Protein AF-A0A9X4IIS2-F1 (afdb_monomer_lite)

Sequence (48 aa):
MVRDHLLLMVVHTIRDIDENGETIEIIRVISARSATPKERRRYEYEAR

Foldseek 3Di:
DPDDFDKDWDWDWDWDADPVRDIDIDTHTPDIDTDDPVRVVVVVVVVD

Structure (mmCIF, N/CA/C/O backbone):
data_AF-A0A9X4IIS2-F1
#
_entry.id   AF-A0A9X4IIS2-F1
#
loop_
_atom_site.group_PDB
_atom_site.id
_atom_site.type_symbol
_atom_site.label_atom_id
_atom_site.label_alt_id
_atom_site.label_comp_id
_atom_site.label_asym_id
_atom_site.label_entity_id
_atom_site.label_seq_id
_atom_site.pdbx_PDB_ins_code
_atom_site.Cartn_x
_atom_site.Cartn_y
_atom_site.Cartn_z
_atom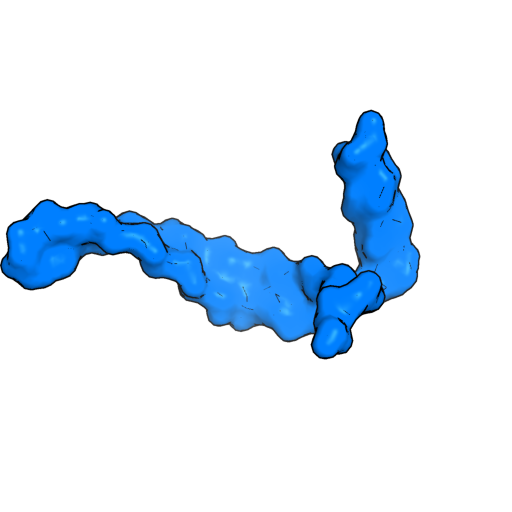_site.occupancy
_atom_site.B_iso_or_equiv
_atom_site.auth_seq_id
_atom_site.auth_comp_id
_atom_site.auth_asym_id
_atom_site.auth_atom_id
_atom_site.pdbx_PDB_model_num
ATOM 1 N N . MET A 1 1 ? -13.859 18.091 -3.089 1.00 38.44 1 MET A N 1
ATOM 2 C CA . MET A 1 1 ? -13.162 17.951 -1.791 1.00 38.44 1 MET A CA 1
ATOM 3 C C . MET A 1 1 ? -13.107 16.473 -1.428 1.00 38.44 1 MET A C 1
ATOM 5 O O . MET A 1 1 ? -14.163 15.882 -1.267 1.00 38.44 1 MET A O 1
ATOM 9 N N . VAL A 1 2 ? -11.918 15.880 -1.310 1.00 49.59 2 VAL A N 1
ATOM 10 C CA . VAL A 1 2 ? -11.710 14.534 -0.741 1.00 49.59 2 VAL A CA 1
ATOM 11 C C . VAL A 1 2 ? -10.957 14.755 0.569 1.00 49.59 2 VAL A C 1
ATOM 13 O O . VAL A 1 2 ? -9.739 14.857 0.554 1.00 49.59 2 VAL A O 1
ATOM 16 N N . ARG A 1 3 ? -11.667 15.009 1.676 1.00 52.91 3 ARG A N 1
ATOM 17 C CA . ARG A 1 3 ? -11.032 15.451 2.937 1.00 52.91 3 ARG A CA 1
ATOM 18 C C . ARG A 1 3 ? -11.069 14.449 4.095 1.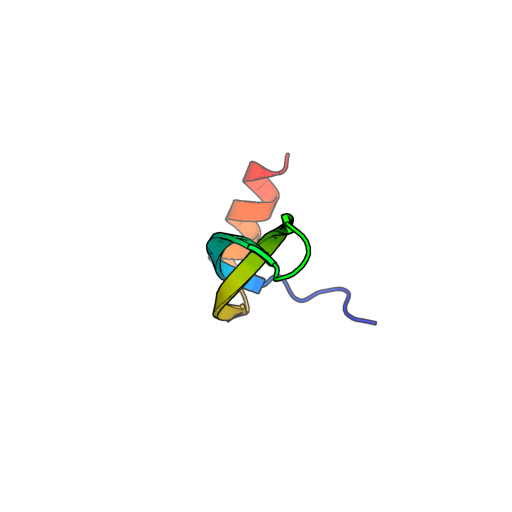00 52.91 3 ARG A C 1
ATOM 20 O O . ARG A 1 3 ? -10.525 14.773 5.133 1.00 52.91 3 ARG A O 1
ATOM 27 N N . ASP A 1 4 ? -11.600 13.234 3.914 1.00 70.62 4 ASP A N 1
ATOM 28 C CA . ASP A 1 4 ? -11.706 12.275 5.038 1.00 70.62 4 ASP A CA 1
ATOM 29 C C . ASP A 1 4 ? -11.561 10.781 4.701 1.00 70.62 4 ASP A C 1
ATOM 31 O O . ASP A 1 4 ? -11.793 9.923 5.554 1.00 70.62 4 ASP A O 1
ATOM 35 N N . HIS A 1 5 ? -11.163 10.431 3.477 1.00 75.69 5 HIS A N 1
ATOM 36 C CA . HIS A 1 5 ? -11.006 9.023 3.107 1.00 75.69 5 HIS A CA 1
ATOM 37 C C . HIS A 1 5 ? -9.539 8.618 3.200 1.00 75.69 5 HIS A C 1
ATOM 39 O O . HIS A 1 5 ? -8.752 8.905 2.301 1.00 75.69 5 HIS A O 1
ATOM 45 N N . LEU A 1 6 ? -9.181 7.932 4.289 1.00 85.31 6 LEU A N 1
ATOM 46 C CA . LEU A 1 6 ? -7.921 7.202 4.349 1.00 85.31 6 LEU A CA 1
ATOM 47 C C . LEU A 1 6 ? -8.069 5.913 3.531 1.00 85.31 6 LEU A C 1
ATOM 49 O O . LEU A 1 6 ? -8.998 5.133 3.758 1.00 85.31 6 LEU A O 1
ATOM 53 N N . LEU A 1 7 ? -7.161 5.699 2.582 1.00 89.69 7 LEU A N 1
ATOM 54 C CA . LEU A 1 7 ? -7.104 4.496 1.759 1.00 89.69 7 LEU A CA 1
ATOM 55 C C . LEU A 1 7 ? -5.924 3.629 2.188 1.00 89.69 7 LEU A C 1
ATOM 57 O O . LEU A 1 7 ? -4.841 4.137 2.468 1.00 89.69 7 LEU A O 1
ATOM 61 N N . LEU A 1 8 ? -6.138 2.317 2.191 1.00 89.44 8 LEU A N 1
ATOM 62 C CA . LEU A 1 8 ? -5.067 1.334 2.232 1.00 89.44 8 LEU A CA 1
ATOM 63 C C . LEU A 1 8 ? -4.835 0.830 0.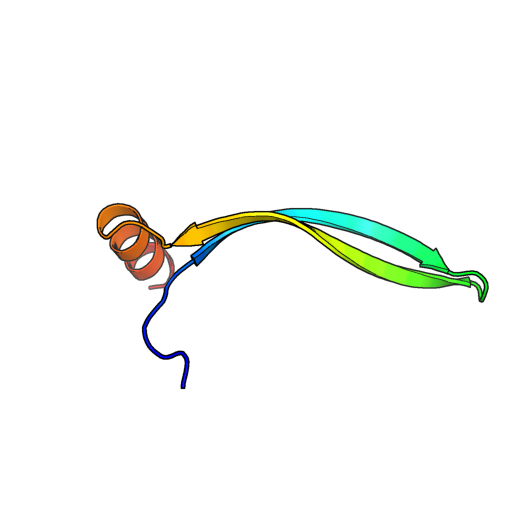809 1.00 89.44 8 LEU A C 1
ATOM 65 O O . LEU A 1 8 ? -5.779 0.390 0.145 1.00 89.44 8 LEU A O 1
ATOM 69 N N . MET A 1 9 ? -3.587 0.898 0.351 1.00 93.94 9 MET A N 1
ATOM 70 C CA . MET A 1 9 ? -3.203 0.521 -1.005 1.00 93.94 9 MET A CA 1
ATOM 71 C C . MET A 1 9 ? -2.041 -0.463 -0.996 1.00 93.94 9 MET A C 1
ATOM 73 O O . MET A 1 9 ? -1.116 -0.337 -0.196 1.00 93.94 9 MET A O 1
ATOM 77 N N . VAL A 1 10 ? -2.075 -1.406 -1.934 1.00 94.94 10 VAL A N 1
ATOM 78 C CA . VAL A 1 10 ? -0.918 -2.225 -2.295 1.00 94.94 10 VAL A CA 1
ATOM 79 C C . VAL A 1 10 ? -0.445 -1.761 -3.659 1.00 94.94 10 VAL A C 1
ATOM 81 O O . VAL A 1 10 ? -1.188 -1.836 -4.642 1.00 94.94 10 VAL A O 1
ATOM 84 N N . VAL A 1 11 ? 0.791 -1.277 -3.707 1.00 96.75 11 VAL A N 1
ATOM 85 C CA . VAL A 1 11 ? 1.425 -0.805 -4.935 1.00 96.75 11 VAL A CA 1
ATOM 86 C C . VAL A 1 11 ? 2.683 -1.606 -5.215 1.00 96.75 11 VAL A C 1
ATOM 88 O O . VAL A 1 11 ? 3.425 -1.964 -4.301 1.00 96.75 11 VAL A O 1
ATOM 91 N N . HIS A 1 12 ? 2.913 -1.882 -6.491 1.00 96.12 12 HIS A N 1
ATOM 92 C CA . HIS A 1 12 ? 4.172 -2.413 -6.977 1.00 96.12 12 HIS A CA 1
ATOM 93 C C . HIS A 1 12 ? 4.824 -1.369 -7.874 1.00 96.12 12 HIS A C 1
ATOM 95 O O . HIS A 1 12 ? 4.256 -0.978 -8.896 1.00 96.12 12 HIS A O 1
ATOM 101 N N . THR A 1 13 ? 5.997 -0.906 -7.457 1.00 95.19 13 THR A N 1
ATOM 102 C CA . THR A 1 13 ? 6.772 0.084 -8.198 1.00 95.19 13 THR A CA 1
ATOM 103 C C . THR A 1 13 ? 7.717 -0.628 -9.148 1.00 95.19 13 THR A C 1
ATOM 105 O O . THR A 1 13 ? 8.527 -1.452 -8.720 1.00 95.19 13 THR A O 1
ATOM 108 N N . ILE A 1 14 ? 7.617 -0.290 -10.428 1.00 95.00 14 ILE A N 1
ATOM 109 C CA . ILE A 1 14 ? 8.495 -0.780 -11.488 1.00 95.00 14 ILE A CA 1
ATOM 110 C C . ILE A 1 14 ? 9.255 0.422 -12.037 1.00 95.00 14 ILE A C 1
ATOM 112 O O . ILE A 1 14 ? 8.658 1.465 -12.295 1.00 95.00 14 ILE A O 1
ATOM 116 N N . ARG A 1 15 ? 10.566 0.274 -12.213 1.00 95.38 15 ARG A N 1
ATOM 117 C CA . ARG A 1 15 ? 11.365 1.194 -13.023 1.00 95.38 15 ARG A CA 1
ATOM 118 C C . ARG A 1 15 ? 11.474 0.621 -14.417 1.00 95.38 15 ARG A C 1
ATOM 120 O O . ARG A 1 15 ? 11.788 -0.559 -14.552 1.00 95.38 15 ARG A O 1
ATOM 127 N N . ASP A 1 16 ? 11.220 1.454 -15.404 1.00 94.75 16 ASP A N 1
ATOM 128 C CA . ASP A 1 16 ? 11.326 1.089 -16.806 1.00 94.75 16 ASP A CA 1
ATOM 129 C C . ASP A 1 16 ? 12.072 2.187 -17.566 1.00 94.75 16 ASP A C 1
ATOM 131 O O . ASP A 1 16 ? 12.301 3.278 -17.033 1.00 94.75 16 ASP A O 1
ATOM 135 N N . ILE A 1 17 ? 12.490 1.880 -18.784 1.00 95.94 17 ILE A N 1
ATOM 136 C CA . ILE A 1 17 ? 13.119 2.833 -19.691 1.00 95.94 17 ILE A CA 1
ATOM 137 C C . ILE A 1 17 ? 12.210 2.949 -20.907 1.00 95.94 17 ILE A C 1
ATOM 139 O O . ILE A 1 17 ? 11.865 1.940 -21.520 1.00 95.94 17 ILE A O 1
ATOM 143 N N . ASP A 1 18 ? 11.793 4.168 -21.231 1.00 93.69 18 ASP A N 1
ATOM 144 C CA . ASP A 1 18 ? 10.939 4.403 -22.389 1.00 93.69 18 ASP A CA 1
ATOM 145 C C . ASP A 1 18 ? 11.718 4.308 -23.716 1.00 93.69 18 ASP A C 1
ATOM 147 O O . ASP A 1 18 ? 12.933 4.097 -23.757 1.00 93.69 18 ASP A O 1
ATOM 151 N N . GLU A 1 19 ? 11.012 4.475 -24.833 1.00 94.25 19 GLU A N 1
ATOM 152 C CA . GLU A 1 19 ? 11.602 4.390 -26.176 1.00 94.25 19 GLU A CA 1
ATOM 153 C C . GLU A 1 19 ? 12.685 5.453 -26.440 1.00 94.25 19 GLU A C 1
ATOM 155 O O . GLU A 1 19 ? 13.531 5.265 -27.315 1.00 94.25 19 GLU A O 1
ATOM 160 N N . ASN A 1 20 ? 12.693 6.545 -25.672 1.00 95.31 20 ASN A N 1
ATOM 161 C CA . ASN A 1 20 ? 13.662 7.632 -25.780 1.00 95.31 20 ASN A CA 1
ATOM 162 C C . ASN A 1 20 ? 14.859 7.455 -24.830 1.00 95.31 20 ASN A C 1
ATOM 164 O O . ASN A 1 20 ? 15.771 8.284 -24.831 1.00 95.31 20 ASN A O 1
ATOM 168 N N . GLY A 1 21 ? 14.888 6.380 -24.036 1.00 94.88 21 GLY A N 1
ATOM 169 C CA . GLY A 1 21 ? 15.930 6.140 -23.042 1.00 94.88 21 GLY A CA 1
ATOM 170 C C . GLY A 1 21 ? 15.692 6.848 -21.705 1.00 94.88 21 GLY A C 1
ATOM 171 O O . GLY A 1 21 ? 16.585 6.843 -20.854 1.00 94.88 21 GLY A O 1
ATOM 172 N N . GLU A 1 22 ? 14.522 7.454 -21.491 1.00 95.94 22 GLU A N 1
ATOM 173 C CA . GLU A 1 22 ? 14.179 8.119 -20.236 1.00 95.94 22 GLU A CA 1
ATOM 174 C C . GLU A 1 22 ? 13.701 7.105 -19.192 1.00 95.94 22 GLU A C 1
ATOM 176 O O . GLU A 1 22 ? 12.961 6.166 -19.482 1.00 95.94 22 GLU A O 1
ATOM 181 N N . THR A 1 23 ? 14.125 7.288 -17.938 1.00 95.62 23 THR A N 1
ATOM 182 C CA . THR A 1 23 ? 13.666 6.431 -16.838 1.00 95.62 23 THR A CA 1
ATOM 183 C C . THR A 1 23 ? 12.254 6.823 -16.426 1.00 95.62 23 THR A C 1
ATOM 185 O O . THR A 1 23 ? 12.026 7.950 -15.986 1.00 95.62 23 THR A O 1
ATOM 188 N N . ILE A 1 24 ? 11.329 5.868 -16.476 1.00 96.38 24 ILE A N 1
ATOM 189 C CA . ILE A 1 24 ? 9.960 6.027 -15.990 1.00 96.38 24 ILE A CA 1
ATOM 190 C C . ILE A 1 24 ? 9.738 5.185 -14.728 1.00 96.38 24 ILE A C 1
ATOM 192 O O . ILE A 1 24 ? 10.175 4.037 -14.625 1.00 96.38 24 ILE A O 1
ATOM 196 N N . GLU A 1 25 ? 9.039 5.753 -13.744 1.00 95.88 25 GLU A N 1
ATOM 197 C CA . GLU A 1 25 ? 8.577 5.021 -12.562 1.00 95.88 25 GLU A CA 1
ATOM 198 C C . GLU A 1 25 ? 7.082 4.719 -12.694 1.00 95.88 25 GLU A C 1
ATOM 200 O O . GLU A 1 25 ? 6.229 5.606 -12.670 1.00 95.88 25 GLU A O 1
ATOM 205 N N . ILE A 1 26 ? 6.755 3.436 -12.828 1.00 94.62 26 ILE A N 1
ATOM 206 C CA . ILE A 1 26 ? 5.388 2.941 -12.952 1.00 94.62 26 ILE A CA 1
ATOM 207 C C . ILE A 1 26 ? 4.914 2.488 -11.573 1.00 94.62 26 ILE A C 1
ATOM 209 O O . ILE A 1 26 ? 5.378 1.481 -11.034 1.00 94.62 26 ILE A O 1
ATOM 213 N N . ILE A 1 27 ? 3.936 3.201 -11.012 1.00 95.06 27 ILE A N 1
ATOM 214 C CA . ILE A 1 27 ? 3.262 2.806 -9.771 1.00 95.06 27 ILE A CA 1
ATOM 215 C C . ILE A 1 27 ? 2.032 1.974 -10.134 1.00 95.06 27 ILE A C 1
ATOM 217 O O . ILE A 1 27 ? 0.955 2.501 -10.417 1.00 95.06 27 ILE A O 1
ATOM 221 N N . ARG A 1 28 ? 2.175 0.647 -10.131 1.00 95.25 28 ARG A N 1
ATOM 222 C CA . ARG A 1 28 ? 1.057 -0.260 -10.397 1.00 95.25 28 ARG A CA 1
ATOM 223 C C . ARG A 1 28 ? 0.233 -0.453 -9.129 1.00 95.25 28 ARG A C 1
ATOM 225 O O . ARG A 1 28 ? 0.687 -1.095 -8.182 1.00 95.25 28 ARG A O 1
ATOM 232 N N . VAL A 1 29 ? -0.993 0.063 -9.121 1.00 94.56 29 VAL A N 1
ATOM 233 C CA . VAL A 1 29 ? -1.957 -0.180 -8.038 1.00 94.56 29 VAL A CA 1
ATOM 234 C C . VAL A 1 29 ? -2.524 -1.590 -8.189 1.00 94.56 29 VAL A C 1
ATOM 236 O O . VAL A 1 29 ? -3.239 -1.875 -9.145 1.00 94.56 29 VAL A O 1
ATOM 239 N N . ILE A 1 30 ? -2.189 -2.479 -7.254 1.00 95.12 30 ILE A N 1
ATOM 240 C CA . ILE A 1 30 ? -2.694 -3.860 -7.220 1.00 95.12 30 ILE A CA 1
ATOM 241 C C . ILE A 1 30 ? -4.045 -3.897 -6.507 1.00 95.12 30 ILE A C 1
ATOM 243 O O . ILE A 1 30 ? -4.972 -4.576 -6.942 1.00 95.12 30 ILE A O 1
ATOM 247 N N . SER A 1 31 ? -4.168 -3.157 -5.406 1.00 94.94 31 SER A N 1
ATOM 248 C CA . SER A 1 31 ? -5.428 -3.010 -4.688 1.00 94.94 31 SER A CA 1
ATOM 249 C C . SER A 1 31 ? -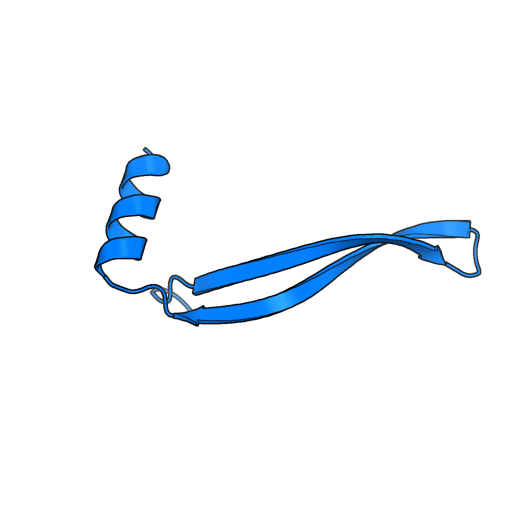5.508 -1.658 -3.993 1.00 94.94 31 SER A C 1
ATOM 251 O O . SER A 1 31 ? -4.498 -1.086 -3.577 1.00 94.94 31 SER A O 1
ATOM 253 N N . ALA A 1 32 ? -6.731 -1.155 -3.871 1.00 93.62 32 ALA A N 1
ATOM 254 C CA . ALA A 1 32 ? -7.053 0.037 -3.111 1.00 93.62 32 ALA A CA 1
ATOM 255 C C . ALA A 1 32 ? -8.412 -0.168 -2.446 1.00 93.62 32 ALA A C 1
ATOM 257 O O . ALA A 1 32 ? -9.374 -0.586 -3.092 1.00 93.62 32 ALA A O 1
ATOM 258 N N . ARG A 1 33 ? -8.498 0.121 -1.150 1.00 92.88 33 ARG A N 1
ATOM 259 C CA . ARG A 1 33 ? -9.770 0.139 -0.426 1.00 92.88 33 ARG A CA 1
ATOM 260 C C . ARG A 1 33 ? -9.762 1.193 0.665 1.00 92.88 33 ARG A C 1
ATOM 262 O O . ARG A 1 33 ? -8.702 1.613 1.125 1.00 92.88 33 ARG A O 1
AT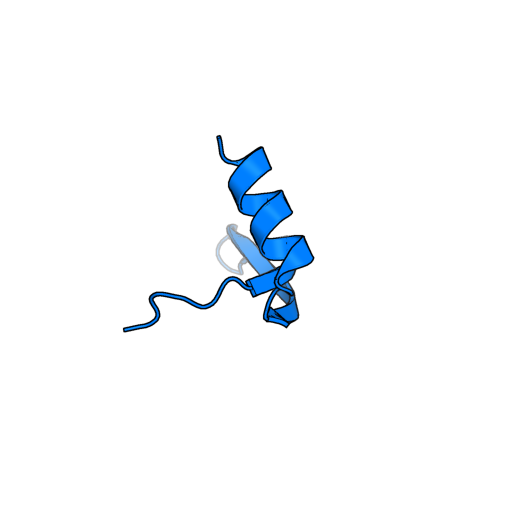OM 269 N N . SER A 1 34 ? -10.947 1.557 1.138 1.00 91.25 34 SER A N 1
ATOM 270 C CA . SER A 1 34 ? -11.085 2.346 2.360 1.00 91.25 34 SER A CA 1
ATOM 271 C C . SER A 1 34 ? -10.392 1.648 3.531 1.00 91.25 34 SER A C 1
ATOM 273 O O . SER A 1 34 ? -10.543 0.437 3.744 1.00 91.25 34 SER A O 1
ATOM 275 N N . ALA A 1 35 ? -9.614 2.418 4.284 1.00 90.75 35 ALA A N 1
ATOM 276 C CA . ALA A 1 35 ? -9.031 1.966 5.531 1.00 90.75 35 ALA A CA 1
ATOM 277 C C . ALA A 1 35 ? -10.139 1.793 6.575 1.00 90.75 35 ALA A C 1
ATOM 279 O O . ALA A 1 35 ? -11.053 2.612 6.696 1.00 90.75 35 ALA A O 1
ATOM 280 N N . THR A 1 36 ? -10.054 0.722 7.353 1.00 90.25 36 THR A N 1
ATOM 281 C CA . THR A 1 36 ? -10.957 0.514 8.486 1.00 90.25 36 THR A CA 1
ATOM 282 C C . THR A 1 36 ? -10.633 1.499 9.618 1.00 90.25 36 THR A C 1
ATOM 284 O O . THR A 1 36 ? -9.497 1.970 9.723 1.00 90.25 36 THR A O 1
ATOM 287 N N . PRO A 1 37 ? -11.563 1.764 10.556 1.00 88.38 37 PRO A N 1
ATOM 288 C CA . PRO A 1 37 ? -11.285 2.620 11.714 1.00 88.38 37 PRO A CA 1
ATOM 289 C C . PRO A 1 37 ? -10.118 2.142 12.597 1.00 88.38 37 PRO A C 1
ATOM 291 O O . PRO A 1 37 ? -9.533 2.933 13.336 1.00 88.38 37 PRO A O 1
ATOM 294 N N . LYS A 1 38 ? -9.789 0.841 12.574 1.00 91.31 38 LYS A N 1
ATOM 295 C CA . LYS A 1 38 ? -8.624 0.287 13.283 1.00 91.31 38 LYS A CA 1
ATOM 296 C C . LYS A 1 38 ? -7.323 0.612 12.546 1.00 91.31 38 LYS A C 1
ATOM 298 O O . LYS A 1 38 ? -6.373 1.060 13.176 1.00 91.31 38 LYS A O 1
ATOM 303 N N . GLU A 1 39 ? -7.296 0.415 11.230 1.00 88.94 39 GLU A N 1
ATOM 304 C CA . GLU A 1 39 ? -6.141 0.745 10.385 1.00 88.94 39 GLU A CA 1
ATOM 305 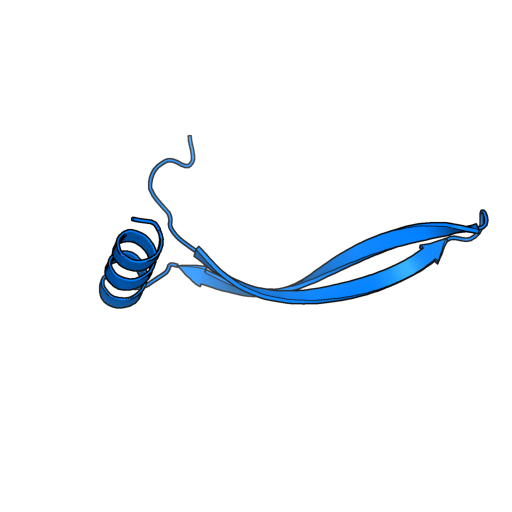C C . GLU A 1 39 ? -5.864 2.247 10.393 1.00 88.94 39 GLU A C 1
ATOM 307 O O . GLU A 1 39 ? -4.721 2.646 10.580 1.00 88.94 39 GLU A O 1
ATOM 312 N N . ARG A 1 40 ? -6.909 3.079 10.307 1.00 85.75 40 ARG A N 1
ATOM 313 C CA . ARG A 1 40 ? -6.791 4.539 10.395 1.00 85.75 40 ARG A CA 1
ATOM 314 C C . ARG A 1 40 ? -6.093 4.997 11.668 1.00 85.75 40 ARG A C 1
ATOM 316 O O . ARG A 1 40 ? -5.103 5.711 11.586 1.00 85.75 40 ARG A O 1
ATOM 323 N N . ARG A 1 41 ? -6.550 4.515 12.827 1.00 85.62 41 ARG A N 1
ATOM 324 C CA . ARG A 1 41 ? -5.934 4.845 14.121 1.00 85.62 41 ARG A CA 1
ATOM 325 C C . ARG A 1 41 ? -4.472 4.416 14.205 1.00 85.62 41 ARG A C 1
ATOM 327 O O . ARG A 1 41 ? -3.673 5.117 14.812 1.00 85.62 41 ARG A O 1
ATOM 334 N N . ARG A 1 42 ? -4.120 3.274 13.605 1.00 86.00 42 ARG A N 1
ATOM 335 C CA . ARG A 1 42 ? -2.732 2.805 13.554 1.00 86.00 42 ARG A CA 1
ATOM 336 C C . ARG A 1 42 ? -1.855 3.740 12.717 1.00 86.00 42 ARG A C 1
ATOM 338 O O . ARG A 1 42 ? -0.815 4.155 13.207 1.00 86.00 42 ARG A O 1
ATOM 345 N N . TYR A 1 43 ? -2.295 4.108 11.514 1.00 79.44 43 TYR A N 1
ATOM 346 C CA . TYR A 1 43 ? -1.568 5.060 10.665 1.00 79.44 43 TYR A CA 1
ATOM 347 C C . TYR A 1 43 ? -1.422 6.439 11.317 1.00 79.44 43 TYR A C 1
ATOM 349 O O . TYR A 1 43 ? -0.345 7.020 11.276 1.00 79.44 43 TYR A O 1
ATOM 357 N N . GLU A 1 44 ? -2.479 6.957 11.946 1.00 79.94 44 GLU A N 1
ATOM 358 C CA . GLU A 1 44 ? -2.444 8.253 12.642 1.00 79.94 44 GLU A CA 1
ATOM 359 C C . GLU A 1 44 ? -1.495 8.250 13.852 1.00 79.94 44 GLU A C 1
ATOM 361 O O . GLU A 1 44 ? -0.923 9.286 14.182 1.00 79.94 44 GLU A O 1
ATOM 366 N N . TYR A 1 45 ? -1.320 7.098 14.509 1.00 80.38 45 TYR A N 1
ATOM 367 C CA . TYR A 1 45 ? -0.363 6.930 15.601 1.00 80.38 45 TYR A CA 1
ATOM 368 C C . TYR A 1 45 ? 1.081 6.805 15.100 1.00 80.38 45 TYR A C 1
ATOM 370 O O . TYR A 1 45 ? 1.964 7.428 15.671 1.00 80.38 45 TYR A O 1
ATOM 378 N N . GLU A 1 46 ? 1.324 6.036 14.033 1.00 75.06 46 GLU A N 1
ATOM 379 C CA . GLU A 1 46 ? 2.661 5.877 13.433 1.00 75.06 46 GLU A CA 1
ATOM 380 C C . GLU A 1 46 ? 3.169 7.167 12.755 1.00 75.06 46 GLU A C 1
ATOM 382 O O . GLU A 1 46 ? 4.373 7.346 12.606 1.00 75.06 46 GLU A O 1
ATOM 387 N N . ALA A 1 47 ? 2.272 8.075 12.356 1.00 66.00 47 ALA A N 1
ATOM 388 C CA . ALA A 1 47 ? 2.619 9.372 11.767 1.00 66.00 47 ALA A CA 1
ATOM 389 C C . ALA A 1 47 ? 2.951 10.479 12.796 1.00 66.00 47 ALA A C 1
ATOM 391 O O . ALA A 1 47 ? 3.202 11.617 12.391 1.00 66.00 47 ALA A O 1
ATOM 392 N N . ARG A 1 48 ? 2.904 10.179 14.100 1.00 55.44 48 ARG A N 1
ATOM 393 C CA . ARG A 1 48 ? 3.231 11.097 15.205 1.00 55.44 48 ARG A CA 1
ATOM 394 C C . ARG A 1 48 ? 4.630 10.845 15.745 1.00 55.44 48 ARG A C 1
ATOM 396 O O . ARG A 1 48 ? 5.271 11.856 16.104 1.00 55.44 48 ARG A O 1
#

pLDDT: mean 86.71, std 13.51, range [38.44, 96.75]

Secondary structure (DSSP, 8-state):
---S--EEEEEEEEEEE-TTS-EEEEEEEEEEEEPPHHHHHHHHHHT-

Radius of gyration: 15.59 Å; chains: 1; bounding box: 29×22×42 Å